Protein AF-A0A929D5T9-F1 (afdb_monomer)

Sequence (158 aa):
MPGTAKTPEDLSHEDKARLVVDMFHRIIIHYALWFAEIKHQMGMEKALEILGNASKRSYVYQMKRLSRVLEFEMKDDLPAPLLEMPAESVQELMDSVALNWLANDGIWFQAVEFTSGMNDAKRCNDSCWAHFSPFEAWSIKKFLSLPENSGLEGLKRA

Solvent-accessible surface area (backbone atoms only — not comparable to full-atom values): 8986 Å² total; per-residue (Å²): 119,71,97,79,46,90,48,80,84,63,43,52,73,66,53,46,54,53,47,53,56,50,50,52,53,51,50,52,53,52,52,52,49,53,50,51,50,39,27,71,77,61,34,61,71,55,28,52,57,50,45,60,56,49,49,58,53,49,48,52,56,51,47,59,52,47,28,67,77,69,72,49,59,72,51,96,89,36,58,36,70,69,73,70,44,55,71,70,57,48,49,52,50,51,53,51,53,53,51,49,53,55,51,48,55,52,51,55,38,48,56,36,27,77,76,65,32,64,70,51,18,50,53,53,49,56,52,49,49,70,63,42,51,63,55,51,53,52,49,50,33,59,74,69,67,56,63,89,85,46,58,71,69,40,59,76,74,103

Secondary structure (DSSP, 8-state):
--TT-SSGGGS-HHHHHHHHHHHHHHHHHHHHHHHHHHHHHH-HHHHHHHHHHHHHHHHHHHHHHHHHHTT--EETTEEHHHHHS-HHHHHHHHHHHHHHHHHHHHHHHHHHHHHH-HHHHHHHHHHHHHHHHHHHHHHHHHHTTPPTT-HHHHHHH-

Radius of gyration: 19.46 Å; Cα contacts (8 Å, |Δi|>4): 60; chains: 1; bounding box: 36×42×49 Å

Foldseek 3Di:
DPPPDPDLVSDDPVVVVVVVVVVVVVVVVVLVVVLVVCCVPPNDVVSLVVCVVCVLVVLLVVCVVCCVVVVFDADPSHTVVLVPDDPVVNVVVVVVVVVVVVVVLVVQLVVCCVVPNNVRSVVVSVVVCVNVVVSVVSVLCVVVVADPCNDPVSVVSD

Structure (mmCIF, N/CA/C/O backbone):
data_AF-A0A929D5T9-F1
#
_entry.id   AF-A0A929D5T9-F1
#
loop_
_atom_site.group_PDB
_atom_site.id
_atom_site.type_symbol
_atom_site.label_atom_id
_atom_site.label_alt_id
_atom_site.label_comp_id
_atom_site.label_asym_id
_atom_site.label_entity_id
_atom_site.label_seq_id
_atom_site.pdbx_PDB_ins_code
_atom_site.Cartn_x
_atom_site.Cartn_y
_atom_site.Cartn_z
_atom_site.occupancy
_atom_site.B_iso_or_equiv
_atom_site.auth_seq_id
_atom_site.auth_comp_id
_atom_site.auth_asym_id
_atom_site.auth_atom_id
_atom_site.pdbx_PDB_model_num
ATOM 1 N N . MET A 1 1 ? 8.952 18.145 -16.887 1.00 58.34 1 MET A N 1
ATOM 2 C CA . MET A 1 1 ? 9.514 17.410 -18.038 1.00 58.34 1 MET A CA 1
ATOM 3 C C . MET A 1 1 ? 11.010 17.688 -18.075 1.00 58.34 1 MET A C 1
ATOM 5 O O . MET A 1 1 ? 11.364 18.851 -17.898 1.00 58.34 1 MET A O 1
ATOM 9 N N . PRO A 1 2 ? 11.875 16.676 -18.248 1.00 57.84 2 PRO A N 1
ATOM 10 C CA . PRO A 1 2 ? 13.279 16.906 -18.588 1.00 57.84 2 PRO A CA 1
ATOM 11 C C . PRO A 1 2 ? 13.343 17.829 -19.814 1.00 57.84 2 PRO A C 1
ATOM 13 O O . PRO A 1 2 ? 12.515 17.709 -20.718 1.00 57.84 2 PRO A O 1
ATOM 16 N N . GLY A 1 3 ? 14.255 18.801 -19.782 1.00 61.84 3 GLY A N 1
ATOM 17 C CA . GLY A 1 3 ? 14.061 20.168 -20.297 1.00 61.84 3 GLY A CA 1
ATOM 18 C C . GLY A 1 3 ? 13.773 20.405 -21.789 1.00 61.84 3 GLY A C 1
ATOM 19 O O . GLY A 1 3 ? 13.748 21.563 -22.192 1.00 61.84 3 GLY A O 1
ATOM 20 N N . THR A 1 4 ? 13.539 19.380 -22.612 1.00 74.06 4 THR A N 1
ATOM 21 C CA . THR A 1 4 ? 13.245 19.521 -24.054 1.00 74.06 4 THR A CA 1
ATOM 22 C C . THR A 1 4 ? 12.072 18.677 -24.569 1.00 74.06 4 THR A C 1
ATOM 24 O O . THR A 1 4 ? 11.636 18.896 -25.701 1.00 74.06 4 THR A O 1
ATOM 27 N N . ALA A 1 5 ? 11.524 17.752 -23.773 1.00 79.25 5 ALA A N 1
ATOM 28 C CA . ALA A 1 5 ? 10.419 16.891 -24.199 1.00 79.25 5 ALA A CA 1
ATOM 29 C C . ALA A 1 5 ? 9.088 17.663 -24.262 1.00 79.25 5 ALA A C 1
ATOM 31 O O . ALA A 1 5 ? 8.710 18.336 -23.298 1.00 79.25 5 ALA A O 1
ATOM 32 N N . LYS A 1 6 ? 8.363 17.553 -25.384 1.00 82.69 6 LYS A N 1
ATOM 33 C CA . LYS A 1 6 ? 7.047 18.193 -25.580 1.00 82.69 6 LYS A CA 1
ATOM 34 C C . LYS A 1 6 ? 5.901 17.216 -25.336 1.00 82.69 6 LYS A C 1
ATOM 36 O O . LYS A 1 6 ? 4.818 17.630 -24.930 1.00 82.69 6 LYS A O 1
ATOM 41 N N . THR A 1 7 ? 6.159 15.932 -25.552 1.00 87.12 7 THR A N 1
ATOM 42 C CA . THR A 1 7 ? 5.229 14.818 -25.370 1.00 87.12 7 THR A CA 1
ATOM 43 C C . THR A 1 7 ? 5.906 13.675 -24.597 1.00 87.12 7 THR A C 1
ATOM 45 O O . THR A 1 7 ? 7.139 13.619 -24.551 1.00 87.12 7 THR A O 1
ATOM 48 N N . PRO A 1 8 ? 5.150 12.757 -23.961 1.00 86.44 8 PRO A N 1
ATOM 49 C CA . PRO A 1 8 ? 5.727 11.565 -23.332 1.00 86.44 8 PRO A CA 1
ATOM 50 C C . PRO A 1 8 ? 6.554 10.697 -24.295 1.00 86.44 8 PRO A C 1
ATOM 52 O O . PRO A 1 8 ? 7.487 10.013 -23.875 1.00 86.44 8 PRO A O 1
ATOM 55 N N . GLU A 1 9 ? 6.244 10.730 -25.589 1.00 90.06 9 GLU A N 1
ATOM 56 C CA . GLU A 1 9 ? 6.965 10.008 -26.635 1.00 90.06 9 GLU A CA 1
ATOM 57 C C . GLU A 1 9 ? 8.392 10.540 -26.827 1.00 90.06 9 GLU A C 1
ATOM 59 O O . GLU A 1 9 ? 9.296 9.742 -27.095 1.00 90.06 9 GLU A O 1
ATOM 64 N N . ASP A 1 10 ? 8.605 11.841 -26.603 1.00 92.00 10 ASP A N 1
ATOM 65 C CA . ASP A 1 10 ? 9.906 12.517 -26.722 1.00 92.00 10 ASP A CA 1
ATOM 66 C C . ASP A 1 10 ? 10.856 12.211 -25.553 1.00 92.00 10 ASP A C 1
ATOM 68 O O . ASP A 1 10 ? 12.031 12.580 -25.587 1.00 92.00 10 ASP A O 1
ATOM 72 N N . LEU A 1 11 ? 10.358 11.572 -24.490 1.00 93.44 11 LEU A N 1
ATOM 73 C CA . LEU A 1 11 ? 11.162 11.239 -23.321 1.00 93.44 11 LEU A CA 1
ATOM 74 C C . LEU A 1 11 ? 12.250 10.214 -23.667 1.00 93.44 11 LEU A C 1
ATOM 76 O O . LEU A 1 11 ? 12.031 9.269 -24.440 1.00 93.44 11 LEU A O 1
ATOM 80 N N . SER A 1 12 ? 13.410 10.370 -23.024 1.00 94.06 12 SER A N 1
ATOM 81 C CA . SER A 1 12 ? 14.465 9.359 -23.051 1.00 94.06 12 SER A CA 1
ATOM 82 C C . SER A 1 12 ? 13.949 8.026 -22.492 1.00 94.06 12 SER A C 1
ATOM 84 O O . SER A 1 12 ? 12.935 7.972 -21.791 1.00 94.06 12 SER A O 1
ATOM 86 N N . HIS A 1 13 ? 14.641 6.925 -22.789 1.00 94.19 13 HIS A N 1
ATOM 87 C CA . HIS A 1 13 ? 14.274 5.620 -22.235 1.00 94.19 13 HIS A CA 1
ATOM 88 C C . HIS A 1 13 ? 14.252 5.639 -20.695 1.00 94.19 13 HIS A C 1
ATOM 90 O O . HIS A 1 13 ? 13.310 5.139 -20.083 1.00 94.19 13 HIS A O 1
ATOM 96 N N . GLU A 1 14 ? 15.247 6.281 -20.079 1.00 94.75 14 GLU A N 1
ATOM 97 C CA . GLU A 1 14 ? 15.330 6.425 -18.626 1.00 94.75 14 GLU A CA 1
ATOM 98 C C . GLU A 1 14 ? 14.162 7.250 -18.070 1.00 94.75 14 GLU A C 1
ATOM 100 O O . GLU A 1 14 ? 13.523 6.845 -17.100 1.00 94.75 14 GLU A O 1
ATOM 105 N N . ASP A 1 15 ? 13.822 8.370 -18.710 1.00 94.69 15 ASP A N 1
ATOM 106 C CA . ASP A 1 15 ? 12.711 9.214 -18.268 1.00 94.69 15 ASP A CA 1
ATOM 107 C C . ASP A 1 15 ? 11.358 8.515 -18.412 1.00 94.69 15 ASP A C 1
ATOM 109 O O . ASP A 1 15 ? 10.484 8.686 -17.563 1.00 94.69 15 ASP A O 1
ATOM 113 N N . LYS A 1 16 ? 11.183 7.685 -19.448 1.00 94.94 16 LYS A N 1
ATOM 114 C CA . LYS A 1 16 ? 9.995 6.831 -19.591 1.00 94.94 16 LYS A CA 1
ATOM 115 C C . LYS A 1 16 ? 9.900 5.834 -18.440 1.00 94.94 16 LYS A C 1
ATOM 117 O O . LYS A 1 16 ? 8.834 5.711 -17.843 1.00 94.94 16 LYS A O 1
ATOM 122 N N . ALA A 1 17 ? 11.000 5.170 -18.083 1.00 95.38 17 ALA A N 1
ATOM 123 C CA . ALA A 1 17 ? 11.028 4.244 -16.950 1.00 95.38 17 ALA A CA 1
ATOM 124 C C . ALA A 1 17 ? 10.724 4.956 -15.617 1.00 95.38 17 ALA A C 1
ATOM 126 O O . ALA A 1 17 ? 9.899 4.482 -14.834 1.00 95.38 17 ALA A O 1
ATOM 127 N N . ARG A 1 18 ? 11.310 6.139 -15.387 1.00 94.88 18 ARG A N 1
ATOM 128 C CA . ARG A 1 18 ? 11.014 6.981 -14.214 1.00 94.88 18 ARG A CA 1
ATOM 129 C C . ARG A 1 18 ? 9.544 7.390 -14.164 1.00 94.88 18 ARG A C 1
ATOM 131 O O . ARG A 1 18 ? 8.929 7.325 -13.101 1.00 94.88 18 ARG A O 1
ATOM 138 N N . LEU A 1 19 ? 8.970 7.767 -15.306 1.00 95.56 19 LEU A N 1
ATOM 139 C CA . LEU A 1 19 ? 7.561 8.136 -15.404 1.00 95.56 19 LEU A CA 1
ATOM 140 C C . LEU A 1 19 ? 6.634 6.956 -15.081 1.00 95.56 19 LEU A C 1
ATOM 142 O O . LEU A 1 19 ? 5.626 7.157 -14.412 1.00 95.56 19 LEU A O 1
ATOM 146 N N . VAL A 1 20 ? 6.973 5.729 -15.488 1.00 95.88 20 VAL A N 1
ATOM 147 C CA . VAL A 1 20 ? 6.200 4.530 -15.114 1.00 95.88 20 VAL A CA 1
ATOM 148 C C . VAL A 1 20 ? 6.171 4.343 -13.592 1.00 95.88 20 VAL A C 1
ATOM 150 O O . VAL A 1 20 ? 5.101 4.118 -13.027 1.00 95.88 20 VAL A O 1
ATOM 153 N N . VAL A 1 21 ? 7.312 4.489 -12.910 1.00 96.44 21 VAL A N 1
ATOM 154 C CA . VAL A 1 21 ? 7.381 4.388 -11.439 1.00 96.44 21 VAL A CA 1
ATOM 155 C C . VAL A 1 21 ? 6.562 5.493 -10.760 1.00 96.44 21 VAL A C 1
ATOM 157 O O . VAL A 1 21 ? 5.793 5.219 -9.838 1.00 96.44 21 VAL A O 1
ATOM 160 N N . ASP A 1 22 ? 6.655 6.730 -11.250 1.00 96.75 22 ASP A N 1
ATOM 161 C CA . ASP A 1 22 ? 5.831 7.849 -10.775 1.00 96.75 22 ASP A CA 1
ATOM 162 C C . ASP A 1 22 ? 4.326 7.598 -10.992 1.00 96.75 22 ASP A C 1
ATOM 164 O O . ASP A 1 22 ? 3.513 7.877 -10.110 1.00 96.75 22 ASP A O 1
ATOM 168 N N . MET A 1 23 ? 3.925 6.993 -12.113 1.00 96.81 23 MET A N 1
ATOM 169 C CA . MET A 1 23 ? 2.528 6.614 -12.345 1.00 96.81 23 MET A CA 1
ATOM 170 C C . MET A 1 23 ? 2.022 5.596 -11.314 1.00 96.81 23 MET A C 1
ATOM 172 O O . MET A 1 23 ? 0.898 5.745 -10.833 1.00 96.81 23 MET A O 1
ATOM 176 N N . PHE A 1 24 ? 2.834 4.612 -10.914 1.00 97.00 24 PHE A N 1
ATOM 177 C CA . PHE A 1 24 ? 2.472 3.697 -9.823 1.00 97.00 24 PHE A CA 1
ATOM 178 C C . PHE A 1 24 ? 2.308 4.424 -8.487 1.00 97.00 24 PHE A C 1
ATOM 180 O O . PHE A 1 24 ? 1.329 4.185 -7.780 1.00 97.00 24 PHE A O 1
ATOM 187 N N . HIS A 1 25 ? 3.202 5.361 -8.167 1.00 97.06 25 HIS A N 1
ATOM 188 C CA . HIS A 1 25 ? 3.057 6.197 -6.977 1.00 97.06 25 HIS A CA 1
ATOM 189 C C . HIS A 1 25 ? 1.733 6.982 -6.992 1.00 97.06 25 HIS A C 1
ATOM 191 O O . HIS A 1 25 ? 0.986 6.970 -6.013 1.00 97.06 25 HIS A O 1
ATOM 197 N N . ARG A 1 26 ? 1.374 7.589 -8.130 1.00 97.50 26 ARG A N 1
ATOM 198 C CA . ARG A 1 26 ? 0.092 8.299 -8.290 1.00 97.50 26 ARG A CA 1
ATOM 199 C C . ARG A 1 26 ? -1.112 7.379 -8.133 1.00 97.50 26 ARG A C 1
ATOM 201 O O . ARG A 1 26 ? -2.111 7.805 -7.560 1.00 97.50 26 ARG A O 1
ATOM 208 N N . ILE A 1 27 ? -1.027 6.133 -8.604 1.00 97.31 27 ILE A N 1
ATOM 209 C CA . ILE A 1 27 ? -2.077 5.128 -8.386 1.00 97.31 27 ILE A CA 1
ATOM 210 C C . ILE A 1 27 ? -2.252 4.868 -6.888 1.00 97.31 27 ILE A C 1
ATOM 212 O O . ILE A 1 27 ? -3.387 4.887 -6.422 1.00 97.31 27 ILE A O 1
ATOM 216 N N . ILE A 1 28 ? -1.164 4.687 -6.132 1.00 96.50 28 ILE A N 1
ATOM 217 C CA . ILE A 1 28 ? -1.213 4.449 -4.679 1.00 96.50 28 ILE A CA 1
ATOM 218 C C . ILE A 1 28 ? -1.867 5.633 -3.954 1.00 96.50 28 ILE A C 1
ATOM 220 O O . ILE A 1 28 ? -2.810 5.437 -3.186 1.00 96.50 28 ILE A O 1
ATOM 224 N N . ILE A 1 29 ? -1.427 6.863 -4.238 1.00 97.88 29 ILE A N 1
ATOM 225 C CA . ILE A 1 29 ? -1.996 8.066 -3.614 1.00 97.88 29 ILE A CA 1
ATOM 226 C C . ILE A 1 29 ? -3.472 8.231 -3.986 1.00 97.88 29 ILE A C 1
ATOM 228 O O . ILE A 1 29 ? -4.310 8.431 -3.111 1.00 97.88 29 ILE A O 1
ATOM 232 N N . HIS A 1 30 ? -3.826 8.093 -5.263 1.00 97.88 30 HIS A N 1
ATOM 233 C CA . HIS A 1 30 ? -5.212 8.211 -5.713 1.00 97.88 30 HIS A CA 1
ATOM 234 C C . HIS A 1 30 ? -6.112 7.127 -5.105 1.00 97.88 30 HIS A C 1
ATOM 236 O O . HIS A 1 30 ? -7.250 7.408 -4.735 1.00 97.88 30 HIS A O 1
ATOM 242 N N . TYR A 1 31 ? -5.600 5.904 -4.951 1.00 96.69 31 TYR A N 1
ATOM 243 C CA . TYR A 1 31 ? -6.300 4.809 -4.288 1.00 96.69 31 TYR A CA 1
ATOM 244 C C . TYR A 1 31 ? -6.589 5.135 -2.815 1.00 96.69 31 TYR A C 1
ATOM 246 O O . TYR A 1 31 ? -7.719 4.962 -2.354 1.00 96.69 31 TYR A O 1
ATOM 254 N N . ALA A 1 32 ? -5.596 5.667 -2.094 1.00 96.44 32 ALA A N 1
ATOM 255 C CA . ALA A 1 32 ? -5.763 6.115 -0.714 1.00 96.44 32 ALA A CA 1
ATOM 256 C C . ALA A 1 32 ? -6.761 7.281 -0.598 1.00 96.44 32 ALA A C 1
ATOM 258 O O . ALA A 1 32 ? -7.613 7.264 0.288 1.00 96.44 32 ALA A O 1
ATOM 259 N N . LEU A 1 33 ? -6.711 8.253 -1.518 1.00 97.94 33 LEU A N 1
ATOM 260 C CA . LEU A 1 33 ? -7.645 9.384 -1.558 1.00 97.94 33 LEU A CA 1
ATOM 261 C C . LEU A 1 33 ? -9.090 8.934 -1.805 1.00 97.94 33 LEU A C 1
ATOM 263 O O . LEU A 1 33 ? -9.987 9.390 -1.102 1.00 97.94 33 LEU A O 1
ATOM 267 N N . TRP A 1 34 ? -9.325 8.001 -2.734 1.00 98.25 34 TRP A N 1
ATOM 268 C CA . TRP A 1 34 ? -10.659 7.424 -2.945 1.00 98.25 34 TRP A CA 1
ATOM 269 C C . TRP A 1 34 ? -11.206 6.780 -1.676 1.00 98.25 34 TRP A C 1
ATOM 271 O O . TRP A 1 34 ? -12.350 7.026 -1.300 1.00 98.25 34 TRP A O 1
ATOM 281 N N . PHE A 1 35 ? -10.391 5.967 -1.003 1.00 97.62 35 PHE A N 1
ATOM 282 C CA . PHE A 1 35 ? -10.809 5.334 0.241 1.00 97.62 35 PHE A CA 1
ATOM 283 C C . PHE A 1 35 ? -11.083 6.365 1.344 1.00 97.62 35 PHE A C 1
ATOM 285 O O . PHE A 1 35 ? -12.093 6.264 2.042 1.00 97.62 35 PHE A O 1
ATOM 292 N N . ALA A 1 36 ? -10.222 7.378 1.477 1.00 97.81 36 ALA A N 1
ATOM 293 C CA . ALA A 1 36 ? -10.391 8.456 2.444 1.00 97.81 36 ALA A CA 1
ATOM 294 C C . ALA A 1 36 ? -11.693 9.238 2.211 1.00 97.81 36 ALA A C 1
ATOM 296 O O . ALA A 1 36 ? -12.420 9.489 3.172 1.00 97.81 36 ALA A O 1
ATOM 297 N N . GLU A 1 37 ? -12.017 9.552 0.956 1.00 98.31 37 GLU A N 1
ATOM 298 C CA . GLU A 1 37 ? -13.225 10.296 0.598 1.00 98.31 37 GLU A CA 1
ATOM 299 C C . GLU A 1 37 ? -14.493 9.472 0.833 1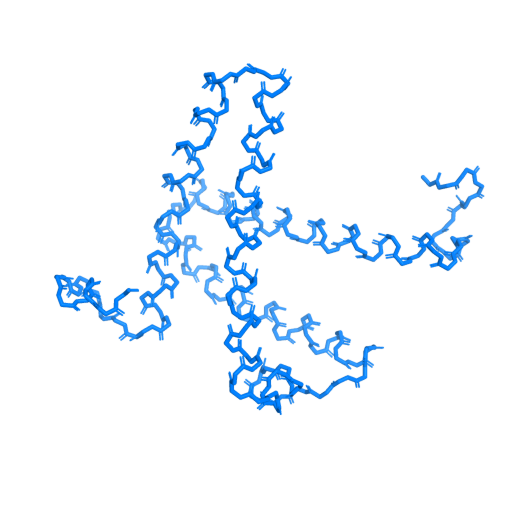.00 98.31 37 GLU A C 1
ATOM 301 O O . GLU A 1 37 ? -15.440 9.950 1.451 1.00 98.31 37 GLU A O 1
ATOM 306 N N . ILE A 1 38 ? -14.508 8.194 0.439 1.00 98.19 38 ILE A N 1
ATOM 307 C CA . ILE A 1 38 ? -15.654 7.312 0.710 1.00 98.19 38 ILE A CA 1
ATOM 308 C C . ILE A 1 38 ? -15.864 7.171 2.220 1.00 98.19 38 ILE A C 1
ATOM 310 O O . ILE A 1 38 ? -16.995 7.255 2.694 1.00 98.19 38 ILE A O 1
ATOM 314 N N . LYS A 1 39 ? -14.785 7.005 2.994 1.00 97.50 39 LYS A N 1
ATOM 315 C CA . LYS A 1 39 ? -14.861 6.962 4.459 1.00 97.50 39 LYS A CA 1
ATOM 316 C C . LYS A 1 39 ? -15.432 8.262 5.028 1.00 97.50 39 LYS A C 1
ATOM 318 O O . LYS A 1 39 ? -16.254 8.199 5.938 1.00 97.50 39 LYS A O 1
ATOM 323 N N . HIS A 1 40 ? -15.013 9.415 4.509 1.00 97.19 40 HIS A N 1
ATOM 324 C CA . HIS A 1 40 ? -15.504 10.719 4.949 1.00 97.19 40 HIS A CA 1
ATOM 325 C C . HIS A 1 40 ? -16.996 10.915 4.641 1.00 97.19 40 HIS A C 1
ATOM 327 O O . HIS A 1 40 ? -17.747 11.321 5.523 1.00 97.19 40 HIS A O 1
ATOM 333 N N . GLN A 1 41 ? -17.430 10.577 3.425 1.00 98.31 41 GLN A N 1
ATOM 334 C CA . GLN A 1 41 ? -18.793 10.827 2.944 1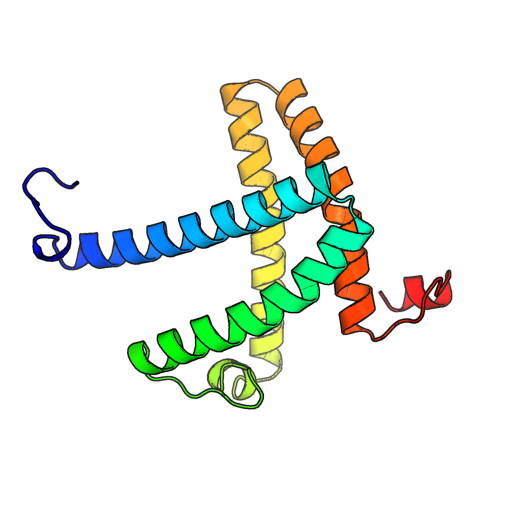.00 98.31 41 GLN A CA 1
ATOM 335 C C . GLN A 1 41 ? -19.806 9.759 3.378 1.00 98.31 41 GLN A C 1
ATOM 337 O O . GLN A 1 41 ? -20.985 10.052 3.559 1.00 98.31 41 GLN A O 1
ATOM 342 N N . MET A 1 42 ? -19.371 8.502 3.502 1.00 98.25 42 M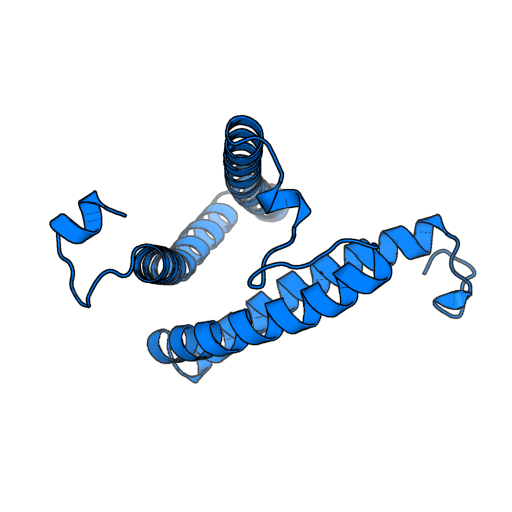ET A N 1
ATOM 343 C CA . MET A 1 42 ? -20.256 7.334 3.634 1.00 98.25 42 MET A CA 1
ATOM 344 C C . MET A 1 42 ? -19.969 6.481 4.878 1.00 98.25 42 MET A C 1
ATOM 346 O O . MET A 1 42 ? -20.674 5.503 5.122 1.00 98.25 42 MET A O 1
ATOM 350 N N . GLY A 1 43 ? -18.952 6.834 5.668 1.00 97.25 43 GLY A N 1
ATOM 351 C CA . GLY A 1 43 ? -18.552 6.097 6.864 1.00 97.25 43 GLY A CA 1
ATOM 352 C C . GLY A 1 43 ? -17.668 4.876 6.584 1.00 97.25 43 GLY A C 1
ATOM 353 O O . GLY A 1 43 ? -17.558 4.377 5.463 1.00 97.25 43 GLY A O 1
ATOM 354 N N . MET A 1 44 ? -17.010 4.386 7.640 1.00 96.31 44 MET A N 1
ATOM 355 C CA . MET A 1 44 ? -15.973 3.348 7.543 1.00 96.31 44 MET A CA 1
ATOM 356 C C . MET A 1 44 ? -16.510 1.989 7.080 1.00 96.31 44 MET A C 1
ATOM 358 O O . MET A 1 44 ? -15.897 1.350 6.231 1.00 96.31 44 MET A O 1
ATOM 362 N N . GLU A 1 45 ? -17.657 1.553 7.602 1.00 95.31 45 GLU A N 1
ATOM 363 C CA . GLU A 1 45 ? -18.247 0.256 7.248 1.00 95.31 45 GLU A CA 1
ATOM 364 C C . GLU A 1 45 ? -18.531 0.173 5.743 1.00 95.31 45 GLU A C 1
ATOM 366 O O . GLU A 1 45 ? -18.069 -0.746 5.060 1.00 95.31 45 GLU A O 1
ATOM 371 N N . LYS A 1 46 ? -19.194 1.203 5.198 1.00 97.44 46 LYS A N 1
ATOM 372 C CA . LYS A 1 46 ? -19.485 1.274 3.767 1.00 97.44 46 LYS A CA 1
ATOM 373 C C . LYS A 1 46 ? -18.216 1.419 2.929 1.00 97.44 46 LYS A C 1
ATOM 375 O O . LYS A 1 46 ? -18.121 0.819 1.858 1.00 97.44 46 LYS A O 1
ATOM 380 N N . ALA A 1 47 ? -17.226 2.167 3.420 1.00 97.94 47 ALA A N 1
ATOM 381 C CA . ALA A 1 47 ? -15.936 2.302 2.753 1.00 97.94 47 ALA A CA 1
ATOM 382 C C . ALA A 1 47 ? -15.208 0.960 2.610 1.00 97.94 47 ALA A C 1
ATOM 384 O O . ALA A 1 47 ? -14.695 0.673 1.531 1.00 97.94 47 ALA A O 1
ATOM 385 N N . LEU A 1 48 ? -15.199 0.113 3.645 1.00 96.81 48 LEU A N 1
ATOM 386 C CA . LEU A 1 48 ? -14.567 -1.212 3.602 1.00 96.81 48 LEU A CA 1
ATOM 387 C C . LEU A 1 48 ? -15.300 -2.184 2.664 1.00 96.81 48 LEU A C 1
ATOM 389 O O . LEU A 1 48 ? -14.657 -2.927 1.918 1.00 96.81 48 LEU A O 1
ATOM 393 N N . GLU A 1 49 ? -16.636 -2.150 2.635 1.00 95.94 49 GLU A N 1
ATOM 394 C CA . GLU A 1 49 ? -17.436 -2.919 1.671 1.00 95.94 49 GLU A CA 1
ATOM 395 C C . GLU A 1 49 ? -17.084 -2.531 0.223 1.00 95.94 49 GLU A C 1
ATOM 397 O O . GLU A 1 49 ? -16.777 -3.388 -0.615 1.00 95.94 49 GLU A O 1
ATOM 402 N N . ILE A 1 50 ? -17.078 -1.226 -0.072 1.00 97.56 50 ILE A N 1
ATOM 403 C CA . ILE A 1 50 ? -16.750 -0.707 -1.404 1.00 97.56 50 ILE A CA 1
ATOM 404 C C . ILE A 1 50 ? -15.294 -1.022 -1.759 1.00 97.56 50 ILE A C 1
ATOM 406 O O . ILE A 1 50 ? -15.029 -1.486 -2.872 1.00 97.56 50 ILE A O 1
ATOM 410 N N . LEU A 1 51 ? -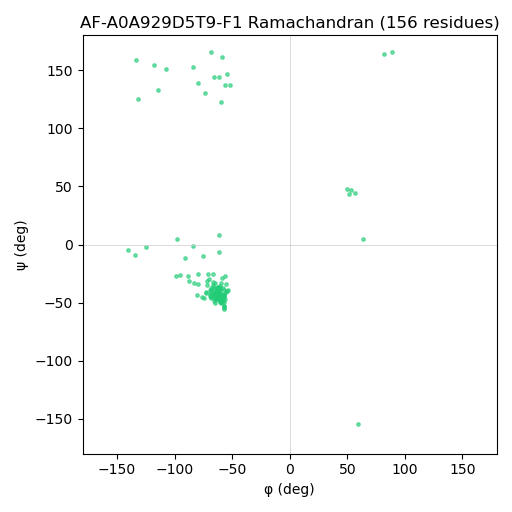14.363 -0.849 -0.816 1.00 96.81 51 LEU A N 1
ATOM 411 C CA . LEU A 1 51 ? -12.953 -1.194 -0.980 1.00 96.81 51 LEU A CA 1
ATOM 412 C C . LEU A 1 51 ? -12.792 -2.664 -1.367 1.00 96.81 51 LEU A C 1
ATOM 414 O O . LEU A 1 51 ? -12.081 -2.965 -2.322 1.00 96.81 51 LEU A O 1
ATOM 418 N N . GLY A 1 52 ? -13.477 -3.588 -0.688 1.00 95.25 52 GLY A N 1
ATOM 419 C CA . GLY A 1 52 ? -13.419 -5.018 -0.995 1.00 95.25 52 GLY A CA 1
ATOM 420 C C . GLY A 1 52 ? -13.830 -5.358 -2.429 1.00 95.25 52 GLY A C 1
ATOM 421 O O . GLY A 1 52 ? -13.203 -6.213 -3.058 1.00 95.25 52 GLY A O 1
ATOM 422 N N . ASN A 1 53 ? -14.834 -4.662 -2.962 1.00 95.25 53 ASN A N 1
ATOM 423 C CA . ASN A 1 53 ? -15.296 -4.832 -4.339 1.00 95.25 53 ASN A CA 1
ATOM 424 C C . ASN A 1 53 ? -14.357 -4.170 -5.361 1.00 95.25 53 ASN A C 1
ATOM 426 O O . ASN A 1 53 ? -14.023 -4.770 -6.388 1.00 95.25 53 ASN A O 1
ATOM 430 N N . ALA A 1 54 ? -13.929 -2.936 -5.089 1.00 96.44 54 ALA A N 1
ATOM 431 C CA . ALA A 1 54 ? -13.080 -2.154 -5.981 1.00 96.44 54 ALA A CA 1
ATOM 432 C C . ALA A 1 54 ? -11.664 -2.741 -6.086 1.00 96.44 54 ALA A C 1
ATOM 434 O O . ALA A 1 54 ? -11.161 -2.915 -7.195 1.00 96.44 54 ALA A O 1
ATOM 435 N N . SER A 1 55 ? -11.057 -3.104 -4.952 1.00 93.62 55 SER A N 1
ATOM 436 C CA . SER A 1 55 ? -9.701 -3.666 -4.849 1.00 93.62 55 SER A CA 1
ATOM 437 C C . SER A 1 55 ? -9.530 -4.933 -5.683 1.00 93.62 55 SER A C 1
ATOM 439 O O . SER A 1 55 ? -8.677 -4.970 -6.567 1.00 93.62 55 SER A O 1
ATOM 441 N N . LYS A 1 56 ? -10.398 -5.935 -5.480 1.00 90.94 56 LYS A N 1
ATOM 442 C CA . LYS A 1 56 ? -10.348 -7.216 -6.201 1.00 90.94 56 LYS A CA 1
ATOM 443 C C . LYS A 1 56 ? -10.449 -7.013 -7.711 1.00 90.94 56 LYS A C 1
ATOM 445 O O . LYS A 1 56 ? -9.641 -7.541 -8.468 1.00 90.94 56 LYS A O 1
ATOM 450 N N . ARG A 1 57 ? -11.428 -6.221 -8.161 1.00 93.75 57 ARG A N 1
ATOM 451 C CA . ARG A 1 57 ? -11.631 -5.954 -9.593 1.00 93.75 57 ARG A CA 1
ATOM 452 C C . ARG A 1 57 ? -10.456 -5.185 -10.185 1.00 93.75 57 ARG A C 1
ATOM 454 O O . ARG A 1 57 ? -9.965 -5.548 -11.249 1.00 93.75 57 ARG A O 1
ATOM 461 N N . SER A 1 58 ? -10.018 -4.129 -9.503 1.00 94.56 58 SER A N 1
ATOM 462 C CA . SER A 1 58 ? -8.925 -3.273 -9.959 1.00 94.56 58 SER A CA 1
ATOM 463 C C . SER A 1 58 ? -7.625 -4.063 -10.105 1.00 94.56 58 SER A C 1
ATOM 465 O O . SER A 1 58 ? -6.973 -3.965 -11.142 1.00 94.56 58 SER A O 1
ATOM 467 N N . TYR A 1 59 ? -7.304 -4.908 -9.123 1.00 94.75 59 TYR A N 1
ATOM 468 C CA . TYR A 1 59 ? -6.128 -5.771 -9.143 1.00 94.75 59 TYR A CA 1
ATOM 469 C C . TYR A 1 59 ? -6.107 -6.694 -10.365 1.00 94.75 59 TYR A C 1
ATOM 471 O O . TYR A 1 59 ? -5.161 -6.638 -11.147 1.00 94.75 59 TYR A O 1
ATOM 479 N N . VAL A 1 60 ? -7.180 -7.457 -10.604 1.00 92.75 60 VAL A N 1
ATOM 480 C CA . VAL A 1 60 ? -7.257 -8.390 -11.745 1.00 92.75 60 VAL A CA 1
ATOM 481 C C . VAL A 1 60 ? -7.044 -7.666 -13.079 1.00 92.75 60 VAL A C 1
ATOM 483 O O . VAL A 1 60 ? -6.286 -8.130 -13.932 1.00 92.75 60 VAL A O 1
ATOM 486 N N . TYR A 1 61 ? -7.666 -6.497 -13.273 1.00 94.25 61 TYR A N 1
ATOM 487 C CA . TYR A 1 61 ? -7.500 -5.737 -14.515 1.00 94.25 61 TYR A CA 1
ATOM 488 C C . TYR A 1 61 ? -6.098 -5.149 -14.679 1.00 94.25 61 TYR A C 1
ATOM 490 O O . TYR A 1 61 ? -5.558 -5.186 -15.787 1.00 94.25 61 TYR A O 1
ATOM 498 N N . GLN A 1 62 ? -5.523 -4.590 -13.613 1.00 95.75 62 GLN A N 1
ATOM 499 C CA . GLN A 1 62 ? -4.178 -4.019 -13.657 1.00 95.75 62 GLN A CA 1
ATOM 500 C C . GLN A 1 62 ? -3.139 -5.110 -13.912 1.00 95.75 62 GLN A C 1
ATOM 502 O O . GLN A 1 62 ? -2.350 -4.993 -14.850 1.00 95.75 62 GLN A O 1
ATOM 507 N N . MET A 1 63 ? -3.208 -6.212 -13.166 1.00 96.25 63 MET A N 1
ATOM 508 C CA . MET A 1 63 ? -2.278 -7.326 -13.305 1.00 96.25 63 MET A CA 1
ATOM 509 C C . MET A 1 63 ? -2.366 -7.988 -14.670 1.00 96.25 63 MET A C 1
ATOM 511 O O . MET A 1 63 ? -1.332 -8.213 -15.277 1.00 96.25 63 MET A O 1
ATOM 515 N N . LYS A 1 64 ? -3.565 -8.185 -15.231 1.00 94.62 64 LYS A N 1
ATOM 516 C CA . LYS A 1 64 ? -3.716 -8.712 -16.599 1.00 94.62 64 LYS A CA 1
ATOM 517 C C . LYS A 1 64 ? -3.060 -7.828 -17.668 1.00 94.62 64 LYS A C 1
ATOM 519 O O . LYS A 1 64 ? -2.625 -8.325 -18.706 1.00 94.62 64 LYS A O 1
ATOM 524 N N . ARG A 1 65 ? -3.041 -6.504 -17.472 1.00 95.88 65 ARG A N 1
ATOM 525 C CA . ARG A 1 65 ? -2.362 -5.577 -18.395 1.00 95.88 65 ARG A CA 1
ATOM 526 C C . ARG A 1 65 ? -0.850 -5.650 -18.219 1.00 95.88 65 ARG A C 1
ATOM 528 O O . ARG A 1 65 ? -0.145 -5.751 -19.217 1.00 95.88 65 ARG A O 1
ATOM 535 N N . LEU A 1 66 ? -0.378 -5.628 -16.974 1.00 97.00 66 LEU A N 1
ATOM 536 C CA . LEU A 1 66 ? 1.047 -5.702 -16.659 1.00 97.00 66 LEU A CA 1
ATOM 537 C C . LEU A 1 66 ? 1.651 -7.042 -17.070 1.00 97.00 66 LEU A C 1
ATOM 539 O O . LEU A 1 66 ? 2.711 -7.046 -17.676 1.00 97.00 66 LEU A O 1
ATOM 543 N N . SER A 1 67 ? 0.948 -8.149 -16.842 1.00 97.25 67 SER A N 1
ATOM 544 C CA . SER A 1 67 ? 1.403 -9.497 -17.188 1.00 97.25 67 SER A CA 1
ATOM 545 C C . SER A 1 67 ? 1.649 -9.656 -18.686 1.00 97.25 67 SER A C 1
ATOM 547 O O . SER A 1 67 ? 2.614 -10.286 -19.095 1.00 97.25 67 SER A O 1
ATOM 549 N N . ARG A 1 68 ? 0.827 -9.008 -19.523 1.00 96.88 68 ARG A N 1
ATOM 550 C CA . ARG A 1 68 ? 1.032 -8.977 -20.976 1.00 96.88 68 ARG A CA 1
ATOM 551 C C . ARG A 1 68 ? 2.266 -8.172 -21.379 1.00 96.88 68 ARG A C 1
ATOM 553 O O . ARG A 1 68 ? 2.946 -8.562 -22.315 1.00 96.88 68 ARG A O 1
ATOM 560 N N . VAL A 1 69 ? 2.497 -7.025 -20.741 1.00 97.25 69 VAL A N 1
ATOM 561 C CA . VAL A 1 69 ? 3.590 -6.106 -21.110 1.00 97.25 69 VAL A CA 1
ATOM 562 C C . VAL A 1 69 ? 4.936 -6.575 -20.555 1.00 97.25 69 VAL A C 1
ATOM 564 O O . VAL A 1 69 ? 5.956 -6.373 -21.198 1.00 97.25 69 VAL A O 1
ATOM 567 N N . LEU A 1 70 ? 4.933 -7.188 -19.371 1.00 96.69 70 LEU A N 1
ATOM 568 C CA . LEU A 1 70 ? 6.113 -7.707 -18.674 1.00 96.69 70 LEU A CA 1
ATOM 569 C C . LEU A 1 70 ? 6.311 -9.217 -18.878 1.00 96.69 70 LEU A C 1
ATOM 571 O O . LEU A 1 70 ? 7.198 -9.796 -18.263 1.00 96.69 70 LEU A O 1
ATOM 575 N N . GLU A 1 71 ? 5.476 -9.835 -19.715 1.00 97.56 71 GLU A N 1
ATOM 576 C CA . GLU A 1 71 ? 5.610 -11.218 -20.189 1.00 97.56 71 GLU A CA 1
ATOM 577 C C . GLU A 1 71 ? 5.668 -12.278 -19.074 1.00 97.56 71 GLU A C 1
ATOM 579 O O . GLU A 1 71 ? 6.457 -13.216 -19.126 1.00 97.56 71 GLU A O 1
ATOM 584 N N . PHE A 1 72 ? 4.786 -12.161 -18.075 1.00 96.88 72 PHE A N 1
ATOM 585 C CA . PHE A 1 72 ? 4.590 -13.201 -17.057 1.00 96.88 72 PHE A CA 1
ATOM 586 C C . PHE A 1 72 ? 3.173 -13.778 -17.079 1.00 96.88 72 PHE A C 1
ATOM 588 O O . PHE A 1 72 ? 2.208 -13.123 -17.486 1.00 96.88 72 PHE A O 1
ATOM 595 N N . GLU A 1 73 ? 3.034 -15.018 -16.617 1.00 96.81 73 GLU A N 1
ATOM 596 C CA . GLU A 1 73 ? 1.743 -15.698 -16.535 1.00 96.81 73 GLU A CA 1
ATOM 597 C C . GLU A 1 73 ? 0.978 -15.344 -15.253 1.00 96.81 73 GLU A C 1
ATOM 599 O O . GLU A 1 73 ? 1.554 -15.013 -14.217 1.00 96.81 73 GLU A O 1
ATOM 604 N N . MET A 1 74 ? -0.351 -15.433 -15.326 1.00 96.44 74 MET A N 1
ATOM 605 C CA . MET A 1 74 ? -1.251 -15.315 -14.178 1.00 96.44 74 MET A CA 1
ATOM 606 C C . MET A 1 74 ? -1.953 -16.656 -13.963 1.00 96.44 74 MET A C 1
ATOM 608 O O . MET A 1 74 ? -2.501 -17.213 -14.915 1.00 96.44 74 MET A O 1
ATOM 612 N N . LYS A 1 75 ? -2.005 -17.138 -12.722 1.00 95.44 75 LYS A N 1
ATOM 613 C CA . LYS A 1 75 ? -2.693 -18.366 -12.315 1.00 95.44 75 LYS A CA 1
ATOM 614 C C . LYS A 1 75 ? -3.550 -18.085 -11.084 1.00 95.44 75 LYS A C 1
ATOM 616 O O . LYS A 1 75 ? -3.044 -17.571 -10.095 1.00 95.44 75 LYS A O 1
ATOM 621 N N . ASP A 1 76 ? -4.844 -18.394 -11.166 1.00 91.94 76 ASP A N 1
ATOM 622 C CA . ASP A 1 76 ? -5.821 -18.159 -10.088 1.00 91.94 76 ASP A CA 1
ATOM 623 C C . ASP A 1 76 ? -5.769 -16.723 -9.525 1.00 91.94 76 ASP A C 1
ATOM 625 O O . ASP A 1 76 ? -5.716 -16.498 -8.320 1.00 91.94 76 ASP A O 1
ATOM 629 N N . ASP A 1 77 ? -5.752 -15.740 -10.433 1.00 91.88 77 ASP A N 1
ATOM 630 C CA . ASP A 1 77 ? -5.583 -14.305 -10.161 1.00 91.88 77 ASP A CA 1
ATOM 631 C C . ASP A 1 77 ? -4.226 -13.894 -9.547 1.00 91.88 77 ASP A C 1
ATOM 633 O O . ASP A 1 77 ? -4.024 -12.709 -9.313 1.00 91.88 77 ASP A O 1
ATOM 637 N N . LEU A 1 78 ? -3.252 -14.792 -9.370 1.00 94.38 78 LEU A N 1
ATOM 638 C CA . LEU A 1 78 ? -1.913 -14.478 -8.850 1.00 94.38 78 LEU A CA 1
ATOM 639 C C . LEU A 1 78 ? -0.831 -14.529 -9.947 1.00 94.38 78 LEU A C 1
ATOM 641 O O . LEU A 1 78 ? -0.968 -15.297 -10.898 1.00 94.38 78 LEU A O 1
ATOM 645 N N . PRO A 1 79 ? 0.265 -13.753 -9.843 1.00 96.12 79 PRO A N 1
ATOM 646 C CA . PRO A 1 79 ? 1.432 -13.921 -10.708 1.00 96.12 79 PRO A CA 1
ATOM 647 C C . PRO A 1 79 ? 2.021 -15.322 -10.546 1.00 96.12 79 PRO A C 1
ATOM 649 O O . PRO A 1 79 ? 2.429 -15.690 -9.445 1.00 96.12 79 PRO A O 1
ATOM 652 N N . ALA A 1 80 ? 2.114 -16.081 -11.639 1.00 96.62 80 ALA A N 1
ATOM 653 C CA . ALA A 1 80 ? 2.723 -17.409 -11.638 1.00 96.62 80 ALA A CA 1
ATOM 654 C C . ALA A 1 80 ? 4.149 -17.414 -11.055 1.00 96.62 80 ALA A C 1
ATOM 656 O O . ALA A 1 80 ? 4.416 -18.286 -10.229 1.00 96.62 80 ALA A O 1
ATOM 657 N N . PRO A 1 81 ? 5.012 -16.402 -11.314 1.00 96.31 81 PRO A N 1
ATOM 658 C CA . PRO A 1 81 ? 6.331 -16.353 -10.688 1.00 96.31 81 PRO A CA 1
ATOM 659 C C . PRO A 1 81 ? 6.301 -16.402 -9.155 1.00 96.31 81 PRO A C 1
ATOM 661 O O . PRO A 1 81 ? 7.176 -17.016 -8.566 1.00 96.31 81 PRO A O 1
ATOM 664 N N . LEU A 1 82 ? 5.290 -15.820 -8.492 1.00 95.94 82 LEU A N 1
ATOM 665 C CA . LEU A 1 82 ? 5.172 -15.893 -7.027 1.00 95.94 82 LEU A CA 1
ATOM 666 C C . LEU A 1 82 ? 4.762 -17.288 -6.537 1.00 95.94 82 LEU A C 1
ATOM 668 O O . LEU A 1 82 ? 5.138 -17.683 -5.439 1.00 95.94 82 LEU A O 1
ATOM 672 N N . LEU A 1 83 ? 3.984 -18.025 -7.333 1.00 95.50 83 LEU A N 1
ATOM 673 C CA . LEU A 1 83 ? 3.541 -19.384 -7.007 1.00 95.50 83 LEU A CA 1
ATOM 674 C C . LEU A 1 83 ? 4.619 -20.438 -7.275 1.00 95.50 83 LEU A C 1
ATOM 676 O O . LEU A 1 83 ? 4.584 -21.515 -6.686 1.00 95.50 83 LEU A O 1
ATOM 680 N N . GLU A 1 84 ? 5.532 -20.145 -8.195 1.00 95.81 84 GLU A N 1
ATOM 681 C CA . GLU A 1 84 ? 6.609 -21.041 -8.622 1.00 95.81 84 GLU A CA 1
ATOM 682 C C . GLU A 1 84 ? 7.894 -20.855 -7.806 1.00 95.81 84 GLU A C 1
ATOM 684 O O . GLU A 1 84 ? 8.800 -21.687 -7.879 1.00 95.81 84 GLU A O 1
ATOM 689 N N . MET A 1 85 ? 7.977 -19.785 -7.012 1.00 96.19 85 MET A N 1
ATOM 690 C CA . MET A 1 85 ? 9.074 -19.569 -6.075 1.00 96.19 85 MET A CA 1
ATOM 691 C C . MET A 1 85 ? 9.145 -20.692 -5.023 1.00 96.19 85 MET A C 1
ATOM 693 O O . MET A 1 85 ? 8.106 -21.163 -4.548 1.00 96.19 85 MET A O 1
ATOM 697 N N . PRO A 1 86 ? 10.359 -21.089 -4.590 1.00 97.75 86 PRO A N 1
ATOM 698 C CA . PRO A 1 86 ? 10.527 -21.939 -3.417 1.00 97.75 86 PRO A CA 1
ATOM 699 C C . PRO A 1 86 ? 9.843 -21.328 -2.193 1.00 97.75 86 PRO A C 1
ATOM 701 O O . PRO A 1 86 ? 9.825 -20.105 -2.026 1.00 97.75 86 PRO A O 1
ATOM 704 N N . ALA A 1 87 ? 9.311 -22.176 -1.313 1.00 96.75 87 ALA A N 1
ATOM 705 C CA . ALA A 1 87 ? 8.581 -21.720 -0.133 1.00 96.75 87 ALA A CA 1
ATOM 706 C C . ALA A 1 87 ? 9.435 -20.797 0.754 1.00 96.75 87 ALA A C 1
ATOM 708 O O . ALA A 1 87 ? 8.931 -19.777 1.224 1.00 96.75 87 ALA A O 1
ATOM 709 N N . GLU A 1 88 ? 10.730 -21.094 0.926 1.00 97.50 88 GLU A N 1
ATOM 710 C CA . GLU A 1 88 ? 11.642 -20.213 1.663 1.00 97.50 88 GLU A CA 1
ATOM 711 C C . GLU A 1 88 ? 11.805 -18.833 1.010 1.00 97.50 88 GLU A C 1
ATOM 713 O O . GLU A 1 88 ? 11.850 -17.827 1.714 1.00 97.50 88 GLU A O 1
ATOM 718 N N . SER A 1 89 ? 11.821 -18.754 -0.323 1.00 97.75 89 SER A N 1
ATOM 719 C CA . SER A 1 89 ? 11.953 -17.484 -1.043 1.00 97.75 89 SER A CA 1
ATOM 720 C C . SER A 1 89 ? 10.681 -16.645 -0.955 1.00 97.75 89 SER A C 1
ATOM 722 O O . SER A 1 89 ? 10.754 -15.420 -0.880 1.00 97.75 89 SER A O 1
ATOM 724 N N . VAL A 1 90 ? 9.505 -17.282 -0.950 1.00 97.19 90 VAL A N 1
ATOM 725 C CA . VAL A 1 90 ? 8.236 -16.577 -0.706 1.00 97.19 90 VAL A CA 1
ATOM 726 C C . VAL A 1 90 ? 8.204 -16.029 0.720 1.00 97.19 90 VAL A C 1
ATOM 728 O O . VAL A 1 90 ? 7.787 -14.889 0.915 1.00 97.19 90 VAL A O 1
ATOM 731 N N . GLN A 1 91 ? 8.690 -16.794 1.702 1.00 97.38 91 GLN A N 1
ATOM 732 C CA . GLN A 1 91 ? 8.793 -16.326 3.084 1.00 97.38 91 GLN A CA 1
ATOM 733 C C . GLN A 1 91 ? 9.743 -15.126 3.209 1.00 97.38 91 GLN A C 1
ATOM 735 O O . GLN A 1 91 ? 9.373 -14.114 3.796 1.00 97.38 91 GLN A O 1
ATOM 740 N N . GLU A 1 92 ? 10.929 -15.190 2.603 1.00 98.00 92 GLU A N 1
ATOM 741 C CA . GLU A 1 92 ? 11.882 -14.073 2.601 1.00 98.00 92 GLU A CA 1
ATOM 742 C C . GLU A 1 92 ? 11.302 -12.818 1.926 1.00 98.00 92 GLU A C 1
ATOM 744 O O . GLU A 1 92 ? 11.491 -11.691 2.399 1.00 98.00 92 GLU A O 1
ATOM 749 N N . LEU A 1 93 ? 10.544 -13.002 0.841 1.00 97.88 93 LEU A N 1
ATOM 750 C CA . LEU A 1 93 ? 9.831 -11.910 0.189 1.00 97.88 93 LEU A CA 1
ATOM 751 C C . LEU A 1 93 ? 8.765 -11.307 1.114 1.00 97.88 93 LEU A C 1
ATOM 753 O O . LEU A 1 93 ? 8.654 -10.083 1.186 1.00 97.88 93 LEU A O 1
ATOM 757 N N . MET A 1 94 ? 8.001 -12.134 1.833 1.00 97.31 94 MET A N 1
ATOM 758 C CA . MET A 1 94 ? 7.017 -11.662 2.811 1.00 97.31 94 MET A CA 1
ATOM 759 C C . MET A 1 94 ? 7.675 -10.835 3.919 1.00 97.31 94 MET A C 1
ATOM 761 O O . MET A 1 94 ? 7.215 -9.726 4.198 1.00 97.31 94 MET A O 1
ATOM 765 N N . ASP A 1 95 ? 8.772 -11.329 4.495 1.00 98.06 95 ASP A N 1
ATOM 766 C CA . ASP A 1 95 ? 9.521 -10.633 5.545 1.00 98.06 95 ASP A CA 1
ATOM 767 C C . ASP A 1 95 ? 10.055 -9.286 5.032 1.00 98.06 95 ASP A C 1
ATOM 769 O O . ASP A 1 95 ? 9.910 -8.250 5.685 1.00 98.06 95 ASP A O 1
ATOM 773 N N . SER A 1 96 ? 10.596 -9.268 3.812 1.00 98.19 96 SER A N 1
ATOM 774 C CA . SER A 1 96 ? 11.095 -8.046 3.171 1.00 98.19 96 SER A CA 1
ATOM 775 C C . SER A 1 96 ? 9.983 -7.022 2.918 1.00 98.19 96 SER A C 1
ATOM 777 O O . SER A 1 96 ? 10.169 -5.825 3.145 1.00 98.19 96 SER A O 1
ATOM 779 N N . VAL A 1 97 ? 8.804 -7.466 2.469 1.00 97.56 97 VAL A N 1
ATOM 780 C CA . VAL A 1 97 ? 7.639 -6.589 2.264 1.00 97.56 97 VAL A CA 1
ATOM 781 C C . VAL A 1 97 ? 7.139 -6.020 3.596 1.00 97.56 97 VAL A C 1
ATOM 783 O O . VAL A 1 97 ? 6.813 -4.833 3.658 1.00 97.56 97 VAL A O 1
ATOM 786 N N . ALA A 1 98 ? 7.136 -6.817 4.667 1.00 96.81 98 ALA A N 1
ATOM 787 C CA 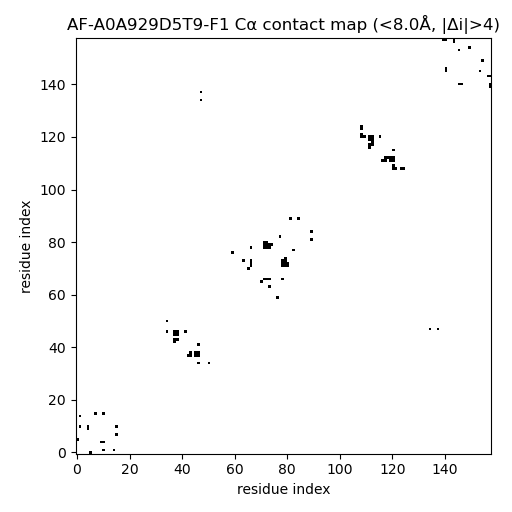. ALA A 1 98 ? 6.775 -6.351 6.004 1.00 96.81 98 ALA A CA 1
ATOM 788 C C . ALA A 1 98 ? 7.759 -5.289 6.527 1.00 96.81 98 ALA A C 1
ATOM 790 O O . ALA A 1 98 ? 7.340 -4.241 7.026 1.00 96.81 98 ALA A O 1
ATOM 791 N N . LEU A 1 99 ? 9.066 -5.507 6.344 1.00 98.00 99 LEU A N 1
ATOM 792 C CA . LEU A 1 99 ? 10.099 -4.527 6.692 1.00 98.00 99 LEU A CA 1
ATOM 793 C C . LEU A 1 99 ? 9.963 -3.232 5.884 1.00 98.00 99 LEU A C 1
ATOM 795 O O . LEU A 1 99 ? 10.109 -2.147 6.446 1.00 98.00 99 LEU A O 1
ATOM 799 N N . ASN A 1 100 ? 9.633 -3.322 4.592 1.00 97.56 100 ASN A N 1
ATOM 800 C CA . ASN A 1 100 ? 9.384 -2.146 3.757 1.00 97.56 100 ASN A CA 1
ATOM 801 C C . ASN A 1 100 ? 8.201 -1.317 4.263 1.00 97.56 100 ASN A C 1
ATOM 803 O O . ASN A 1 100 ? 8.278 -0.089 4.263 1.00 97.56 100 ASN A O 1
ATOM 807 N N . TRP A 1 101 ? 7.119 -1.963 4.703 1.00 95.69 101 TRP A N 1
ATOM 808 C CA . TRP A 1 101 ? 5.978 -1.256 5.283 1.00 95.69 101 TRP A CA 1
ATOM 809 C C . TRP A 1 101 ? 6.380 -0.496 6.557 1.00 95.69 101 TRP A C 1
ATOM 811 O O . TRP A 1 101 ? 6.097 0.699 6.660 1.00 95.69 101 TRP A O 1
ATOM 821 N N . LEU A 1 102 ? 7.129 -1.139 7.462 1.00 95.75 102 LEU A N 1
ATOM 822 C CA . LEU A 1 102 ? 7.619 -0.506 8.691 1.00 95.75 102 LEU A CA 1
ATOM 823 C C . LEU A 1 102 ? 8.563 0.669 8.393 1.00 95.75 102 LEU A C 1
ATOM 825 O O . LEU A 1 102 ? 8.430 1.749 8.967 1.00 95.75 102 LEU A O 1
ATOM 829 N N . ALA A 1 103 ? 9.510 0.472 7.475 1.00 97.88 103 ALA A N 1
ATOM 830 C CA . ALA A 1 103 ? 10.441 1.517 7.068 1.00 97.88 103 ALA A CA 1
ATOM 831 C C . ALA A 1 103 ? 9.707 2.708 6.435 1.00 97.88 103 ALA A C 1
ATOM 833 O O . ALA A 1 103 ? 10.033 3.858 6.724 1.00 97.88 103 ALA A O 1
ATOM 834 N N . ASN A 1 104 ? 8.692 2.447 5.606 1.00 96.50 104 ASN A N 1
ATOM 835 C CA . ASN A 1 104 ? 7.892 3.491 4.979 1.00 96.50 104 ASN A CA 1
ATOM 836 C C . ASN A 1 104 ? 7.139 4.344 6.015 1.00 96.50 104 ASN A C 1
ATOM 838 O O . ASN A 1 104 ? 7.135 5.564 5.875 1.00 96.50 104 ASN A O 1
ATOM 842 N N . ASP A 1 105 ? 6.554 3.742 7.056 1.00 97.00 105 ASP A N 1
ATOM 843 C CA . ASP A 1 105 ? 5.908 4.492 8.149 1.00 97.00 105 ASP A CA 1
ATOM 844 C C . ASP A 1 105 ? 6.899 5.461 8.824 1.00 97.00 105 ASP A C 1
ATOM 846 O O . ASP A 1 105 ? 6.635 6.659 8.956 1.00 97.00 105 ASP A O 1
ATOM 850 N N . GLY A 1 106 ? 8.112 4.980 9.120 1.00 97.62 106 GLY A N 1
ATOM 851 C CA . GLY A 1 106 ? 9.195 5.807 9.659 1.00 97.62 106 GLY A CA 1
ATOM 852 C C . GLY A 1 106 ? 9.652 6.928 8.716 1.00 97.62 106 GLY A C 1
ATOM 853 O O . GLY A 1 106 ? 9.901 8.044 9.170 1.00 97.62 106 GLY A O 1
ATOM 854 N N . ILE A 1 107 ? 9.722 6.674 7.405 1.00 98.31 107 ILE A N 1
ATOM 855 C CA . ILE A 1 107 ? 10.078 7.692 6.402 1.00 98.31 107 ILE A CA 1
ATOM 856 C C . ILE A 1 107 ? 9.026 8.810 6.366 1.00 98.31 107 ILE A C 1
ATOM 858 O O . ILE A 1 107 ? 9.391 9.986 6.322 1.00 98.31 107 ILE A O 1
ATOM 862 N N . TRP A 1 108 ? 7.732 8.477 6.425 1.00 97.94 108 TRP A N 1
ATOM 863 C CA . TRP A 1 108 ? 6.661 9.478 6.509 1.00 97.94 108 TRP A CA 1
ATOM 864 C C . TRP A 1 108 ? 6.728 10.280 7.806 1.00 97.94 108 TRP A C 1
ATOM 866 O O . TRP A 1 108 ? 6.600 11.506 7.771 1.00 97.94 108 TRP A O 1
ATOM 876 N N . PHE A 1 109 ? 6.973 9.610 8.933 1.00 98.50 109 PHE A N 1
ATOM 877 C CA . PHE A 1 109 ? 7.157 10.272 10.221 1.00 98.50 109 PHE A CA 1
ATOM 878 C C . PHE A 1 109 ? 8.294 11.295 10.156 1.00 98.50 109 PHE A C 1
ATOM 880 O O . PHE A 1 109 ? 8.094 12.469 10.469 1.00 98.50 109 PHE A O 1
ATOM 887 N N . GLN A 1 110 ? 9.466 10.863 9.689 1.00 98.50 110 GLN A N 1
ATOM 888 C CA . GLN A 1 110 ? 10.655 11.702 9.567 1.00 98.50 110 GLN A CA 1
ATOM 889 C C . GLN A 1 110 ? 10.445 12.867 8.603 1.00 98.50 110 GLN A C 1
ATOM 891 O O . GLN A 1 110 ? 10.880 13.980 8.887 1.00 98.50 110 GLN A O 1
ATOM 896 N N . ALA A 1 111 ? 9.745 12.646 7.487 1.00 98.50 111 ALA A N 1
ATOM 897 C CA . ALA A 1 111 ? 9.429 13.715 6.550 1.00 98.50 111 ALA A CA 1
ATOM 898 C C . ALA A 1 111 ? 8.653 14.852 7.235 1.00 98.50 111 ALA A C 1
ATOM 900 O O . ALA A 1 111 ? 9.013 16.012 7.059 1.00 98.50 111 ALA A O 1
ATOM 901 N N . VAL A 1 112 ? 7.649 14.532 8.061 1.00 98.62 112 VAL A N 1
ATOM 902 C CA . VAL A 1 112 ? 6.891 15.541 8.822 1.00 98.62 112 VAL A CA 1
ATOM 903 C C . VAL A 1 112 ? 7.724 16.121 9.964 1.00 98.62 112 VAL A C 1
ATOM 905 O O . VAL A 1 112 ? 7.698 17.329 10.191 1.00 98.62 112 VAL A O 1
ATOM 908 N N . GLU A 1 113 ? 8.484 15.292 10.680 1.00 98.69 113 GLU A N 1
ATOM 909 C CA . GLU A 1 113 ? 9.324 15.736 11.794 1.00 98.69 113 GLU A CA 1
ATOM 910 C C . GLU A 1 113 ? 10.349 16.773 11.332 1.00 98.69 113 GLU A C 1
ATOM 912 O O . GLU A 1 113 ? 10.476 17.836 11.941 1.00 98.69 113 GLU A O 1
ATOM 917 N N . PHE A 1 114 ? 11.044 16.506 10.227 1.00 98.50 114 PHE A N 1
ATOM 918 C CA . PHE A 1 114 ? 12.080 17.395 9.716 1.00 98.50 114 PHE A CA 1
ATOM 919 C C . PHE A 1 114 ? 11.521 18.693 9.127 1.00 98.50 114 PHE A C 1
ATOM 921 O O . PHE A 1 114 ? 12.229 19.700 9.125 1.00 98.50 114 PHE A O 1
ATOM 928 N N . THR A 1 115 ? 10.269 18.713 8.659 1.00 98.31 115 THR A N 1
ATOM 929 C CA . THR A 1 115 ? 9.650 19.930 8.103 1.00 98.31 115 THR A CA 1
ATOM 930 C C . THR A 1 115 ? 8.815 20.719 9.108 1.00 98.31 115 THR A C 1
ATOM 932 O O . THR A 1 115 ? 8.620 21.920 8.924 1.00 98.31 115 THR A O 1
ATOM 935 N N . SER A 1 116 ? 8.269 20.062 10.132 1.00 98.19 116 SER A N 1
ATOM 936 C CA . SER A 1 116 ? 7.197 20.611 10.982 1.00 98.19 116 SER A CA 1
ATOM 937 C C . SER A 1 116 ? 7.352 20.276 12.472 1.00 98.19 116 SER A C 1
ATOM 939 O O . SER A 1 116 ? 6.621 20.803 13.307 1.00 98.19 116 SER A O 1
ATOM 941 N N . GLY A 1 117 ? 8.346 19.465 12.837 1.00 98.44 117 GLY A N 1
ATOM 942 C CA . GLY A 1 117 ? 8.684 19.127 14.215 1.00 98.44 117 GLY A CA 1
ATOM 943 C C . GLY A 1 117 ? 7.943 17.910 14.777 1.00 98.44 117 GLY A C 1
ATOM 944 O O . GLY A 1 117 ? 6.936 17.435 14.251 1.00 98.44 117 GLY A O 1
ATOM 945 N N . MET A 1 118 ? 8.454 17.419 15.908 1.00 98.44 118 MET A N 1
ATOM 946 C CA . MET A 1 118 ? 8.027 16.174 16.563 1.00 98.44 118 MET A CA 1
ATOM 947 C C . MET A 1 118 ? 6.523 16.112 16.879 1.00 98.44 118 MET A C 1
ATOM 949 O O . MET A 1 118 ? 5.886 15.076 16.695 1.00 98.44 118 MET A O 1
ATOM 953 N N . ASN A 1 119 ? 5.935 17.215 17.353 1.00 98.56 119 ASN A N 1
ATOM 954 C CA . ASN A 1 119 ? 4.520 17.237 17.741 1.00 98.56 119 ASN A CA 1
ATOM 955 C C . ASN A 1 119 ? 3.590 16.980 16.548 1.00 98.56 119 ASN A C 1
ATOM 957 O O . ASN A 1 119 ? 2.605 16.252 16.680 1.00 98.56 119 ASN A O 1
ATOM 961 N N . ASP A 1 120 ? 3.906 17.560 15.390 1.00 98.56 120 ASP A N 1
ATOM 962 C CA . ASP A 1 120 ? 3.117 17.377 14.175 1.00 98.56 120 ASP A CA 1
ATOM 963 C C . ASP A 1 120 ? 3.315 15.971 13.605 1.00 98.56 120 ASP A C 1
ATOM 965 O O . ASP A 1 120 ? 2.328 15.320 13.262 1.00 98.56 120 ASP A O 1
ATOM 969 N N . ALA A 1 121 ? 4.551 15.457 13.606 1.00 98.62 121 ALA A N 1
ATOM 970 C CA . ALA A 1 121 ? 4.847 14.087 13.188 1.00 98.62 121 ALA A CA 1
ATOM 971 C C . ALA A 1 121 ? 4.053 13.064 14.007 1.00 98.62 121 ALA A C 1
ATOM 973 O O . ALA A 1 121 ? 3.342 12.226 13.449 1.00 98.62 121 ALA A O 1
ATOM 974 N N . LYS A 1 122 ? 4.074 13.196 15.339 1.00 98.12 122 LYS A N 1
ATOM 975 C CA . LYS A 1 122 ? 3.334 12.306 16.232 1.00 98.12 122 LYS A CA 1
ATOM 976 C C . LYS A 1 122 ? 1.819 12.424 16.055 1.00 98.12 122 LYS A C 1
ATOM 978 O O . LYS A 1 122 ? 1.138 11.404 16.000 1.00 98.12 122 LYS A O 1
ATOM 983 N N . ARG A 1 123 ? 1.284 13.641 15.903 1.00 98.44 123 ARG A N 1
ATOM 984 C CA . ARG A 1 123 ? -0.154 13.844 15.657 1.00 98.44 123 ARG A CA 1
ATOM 985 C C . ARG A 1 123 ? -0.602 13.196 14.344 1.00 98.44 123 ARG A C 1
ATOM 987 O O . ARG A 1 123 ? -1.648 12.543 14.319 1.00 98.44 123 ARG A O 1
ATOM 994 N N . CYS A 1 124 ? 0.173 13.366 13.273 1.00 98.06 124 CYS A N 1
ATOM 995 C CA . CYS A 1 124 ? -0.106 12.755 11.975 1.00 98.06 124 CYS A CA 1
ATOM 996 C C . CYS A 1 124 ? -0.033 11.228 12.053 1.00 98.06 124 CYS A C 1
ATOM 998 O O . CYS A 1 124 ? -0.956 10.559 11.593 1.00 98.06 124 CYS A O 1
ATOM 1000 N N . ASN A 1 125 ? 1.008 10.691 12.692 1.00 97.88 125 ASN A N 1
ATOM 1001 C CA . ASN A 1 125 ? 1.185 9.260 12.918 1.00 97.88 125 ASN A CA 1
ATOM 1002 C C . ASN A 1 125 ? 0.003 8.646 13.677 1.00 97.88 125 ASN A C 1
ATOM 1004 O O . ASN A 1 125 ? -0.642 7.728 13.181 1.00 97.88 125 ASN A O 1
ATOM 1008 N N . ASP A 1 126 ? -0.325 9.190 14.850 1.00 97.69 126 ASP A N 1
ATOM 1009 C CA . ASP A 1 126 ? -1.381 8.647 15.706 1.00 97.69 126 ASP A CA 1
ATOM 1010 C C . ASP A 1 126 ? -2.748 8.682 14.987 1.00 97.69 126 ASP A C 1
ATOM 1012 O O . ASP A 1 126 ? -3.531 7.734 15.070 1.00 97.69 126 ASP A O 1
ATOM 1016 N N . SER A 1 127 ? -3.013 9.739 14.207 1.00 96.75 127 SER A N 1
ATOM 1017 C CA . SER A 1 127 ? -4.230 9.844 13.388 1.00 96.75 127 SER A CA 1
ATOM 1018 C C . SER A 1 127 ? -4.238 8.856 12.216 1.00 96.75 127 SER A C 1
ATOM 1020 O O . SER A 1 127 ? -5.279 8.272 11.910 1.00 96.75 127 SER A O 1
ATOM 1022 N N . CYS A 1 128 ? -3.091 8.646 11.561 1.00 96.62 128 CYS A N 1
ATOM 1023 C CA . CYS A 1 128 ? -2.939 7.662 10.490 1.00 96.62 128 CYS A CA 1
ATOM 1024 C C . CYS A 1 128 ? -3.260 6.258 11.009 1.00 96.62 128 CYS A C 1
ATOM 1026 O O . CYS A 1 128 ? -4.125 5.578 10.455 1.00 96.62 128 CYS A O 1
ATOM 1028 N N . TRP A 1 129 ? -2.661 5.878 12.137 1.00 96.62 129 TRP A N 1
ATOM 1029 C CA . TRP A 1 129 ? -2.900 4.604 12.805 1.00 96.62 129 TRP A CA 1
ATOM 1030 C C . TRP A 1 129 ? -4.367 4.412 13.199 1.00 96.62 129 TRP A C 1
ATOM 1032 O O . TRP A 1 129 ? -4.955 3.381 12.874 1.00 96.62 129 TRP A O 1
ATOM 1042 N N . ALA A 1 130 ? -5.016 5.433 13.769 1.00 95.56 1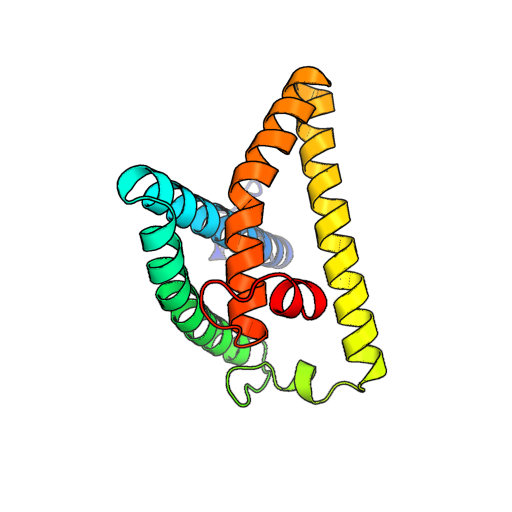30 ALA A N 1
ATOM 1043 C CA . ALA A 1 130 ? -6.448 5.382 14.079 1.00 95.56 130 ALA A CA 1
ATOM 1044 C C . ALA A 1 130 ? -7.334 5.122 12.842 1.00 95.56 130 ALA A C 1
ATOM 1046 O O . ALA A 1 130 ? -8.417 4.543 12.950 1.00 95.56 130 ALA A O 1
ATOM 1047 N N . HIS A 1 131 ? -6.893 5.540 11.654 1.00 94.06 131 HIS A N 1
ATOM 1048 C CA . HIS A 1 131 ? -7.587 5.278 10.396 1.00 94.06 131 HIS A CA 1
ATOM 1049 C C . HIS A 1 131 ? -7.201 3.951 9.735 1.00 94.06 131 HIS A C 1
ATOM 1051 O O . HIS A 1 131 ? -8.040 3.363 9.050 1.00 94.06 131 HIS A O 1
ATOM 1057 N N . PHE A 1 132 ? -5.963 3.497 9.919 1.00 96.31 132 PHE A N 1
ATOM 1058 C CA . PHE A 1 132 ? -5.426 2.284 9.312 1.00 96.31 132 PHE A CA 1
ATOM 1059 C C . PHE A 1 132 ? -5.859 1.019 10.057 1.00 96.31 132 PHE A C 1
ATOM 1061 O O . PHE A 1 132 ? -6.295 0.066 9.414 1.00 96.31 132 PHE A O 1
ATOM 1068 N N . SER A 1 133 ? -5.833 1.015 11.395 1.00 95.12 133 SER A N 1
ATOM 1069 C CA . SER A 1 133 ? -6.102 -0.189 12.195 1.00 95.12 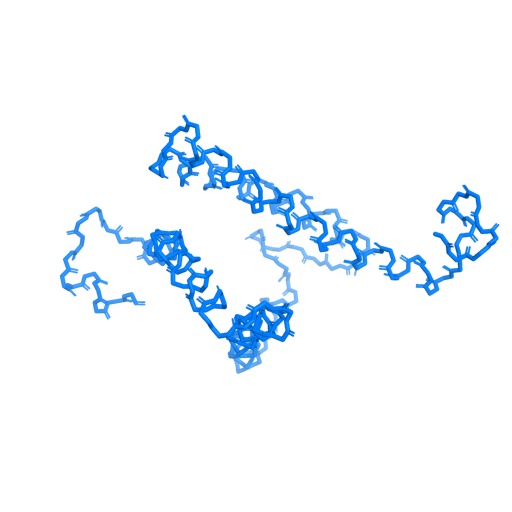133 SER A CA 1
ATOM 1070 C C . SER A 1 133 ? -7.442 -0.875 11.887 1.00 95.12 133 SER A C 1
ATOM 1072 O O . SER A 1 133 ? -7.461 -2.102 11.799 1.00 95.12 133 SER A O 1
ATOM 1074 N N . PRO A 1 134 ? -8.572 -0.170 11.652 1.00 94.00 134 PRO A N 1
ATOM 1075 C CA . PRO A 1 134 ? -9.807 -0.863 11.288 1.00 94.00 134 PRO A CA 1
ATOM 1076 C C . PRO A 1 134 ? -9.760 -1.477 9.878 1.00 94.00 134 PRO A C 1
ATOM 1078 O O . PRO A 1 134 ? -10.391 -2.507 9.645 1.00 94.00 134 PRO A O 1
ATOM 1081 N N . PHE A 1 135 ? -9.008 -0.884 8.941 1.00 95.75 135 PHE A N 1
ATOM 1082 C CA . PHE A 1 135 ? -8.757 -1.493 7.631 1.00 95.75 135 PHE A CA 1
ATOM 1083 C C . PHE A 1 135 ? -7.882 -2.745 7.758 1.00 95.75 135 PHE A C 1
ATOM 1085 O O . PHE A 1 135 ? -8.208 -3.772 7.164 1.00 95.75 135 PHE A O 1
ATOM 1092 N N . GLU A 1 136 ? -6.813 -2.684 8.550 1.00 95.50 136 GLU A N 1
ATOM 1093 C CA . GLU A 1 136 ? -5.923 -3.820 8.791 1.00 95.50 136 GLU A CA 1
ATOM 1094 C C . GLU A 1 136 ? -6.681 -4.990 9.428 1.00 95.50 136 GLU A C 1
ATOM 1096 O O . GLU A 1 136 ? -6.667 -6.101 8.896 1.00 95.50 136 GLU A O 1
ATOM 1101 N N . ALA A 1 137 ? -7.452 -4.719 10.485 1.00 93.88 137 ALA A N 1
ATOM 1102 C CA . ALA A 1 137 ? -8.300 -5.716 11.128 1.00 93.88 137 ALA A CA 1
ATOM 1103 C C . ALA A 1 137 ? -9.311 -6.331 10.144 1.00 93.88 137 ALA A C 1
ATOM 1105 O O . ALA A 1 137 ? -9.483 -7.550 10.108 1.00 93.88 137 ALA A O 1
ATOM 1106 N N . TRP A 1 138 ? -9.956 -5.510 9.307 1.00 94.94 138 TRP A N 1
ATOM 1107 C CA . TRP A 1 138 ? -10.853 -5.991 8.252 1.00 94.94 138 TRP A CA 1
ATOM 1108 C C . TRP A 1 138 ? -10.131 -6.890 7.236 1.00 94.94 138 TRP A C 1
ATOM 1110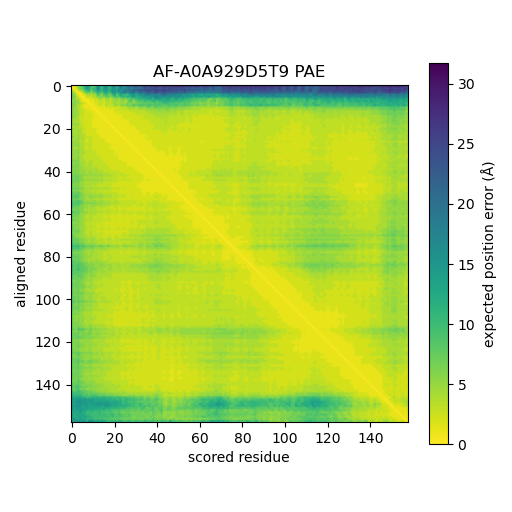 O O . TRP A 1 138 ? -10.666 -7.931 6.846 1.00 94.94 138 TRP A O 1
ATOM 1120 N N . SER A 1 139 ? -8.914 -6.520 6.835 1.00 95.38 139 SER A N 1
ATOM 1121 C CA . SER A 1 139 ? -8.097 -7.269 5.876 1.00 95.38 139 SER A CA 1
ATOM 1122 C C . SER A 1 139 ? -7.688 -8.637 6.433 1.00 95.38 139 SER A C 1
ATOM 1124 O O . SER A 1 139 ? -7.950 -9.661 5.796 1.00 95.38 139 SER A O 1
ATOM 1126 N N . ILE A 1 140 ? -7.145 -8.674 7.656 1.00 94.88 140 ILE A N 1
ATOM 1127 C CA . ILE A 1 140 ? -6.742 -9.908 8.352 1.00 94.88 140 ILE A CA 1
ATOM 1128 C C . ILE A 1 140 ? -7.946 -10.828 8.548 1.00 94.88 140 ILE A C 1
ATOM 1130 O O . ILE A 1 140 ? -7.904 -12.012 8.209 1.00 94.88 140 ILE A O 1
ATOM 1134 N N . LYS A 1 141 ? -9.067 -10.276 9.023 1.00 94.56 141 LYS A N 1
ATOM 1135 C CA . LYS A 1 141 ? -10.310 -11.024 9.216 1.00 94.56 141 LYS A CA 1
ATOM 1136 C C . LYS A 1 141 ? -10.784 -11.685 7.921 1.00 94.56 141 LYS A C 1
ATOM 1138 O O . LYS A 1 141 ? -11.184 -12.849 7.943 1.00 94.56 141 LYS A O 1
ATOM 1143 N N . LYS A 1 142 ? -10.723 -10.967 6.794 1.00 93.00 142 LYS A N 1
ATOM 1144 C CA . LYS A 1 142 ? -11.090 -11.492 5.472 1.00 93.00 142 LYS A CA 1
ATOM 1145 C C . LYS A 1 142 ? -10.129 -12.585 5.010 1.00 93.00 142 LYS A C 1
ATOM 1147 O O . LYS A 1 142 ? -10.591 -13.608 4.513 1.00 93.00 142 LYS A O 1
ATOM 1152 N N . PHE A 1 143 ? -8.825 -12.390 5.195 1.00 94.38 143 PHE A N 1
ATOM 1153 C CA . PHE A 1 143 ? -7.805 -13.380 4.848 1.00 94.38 143 PHE A CA 1
ATOM 1154 C C . PHE A 1 143 ? -7.997 -14.691 5.627 1.00 94.38 143 PHE A C 1
ATOM 1156 O O . PHE A 1 143 ? -8.015 -15.771 5.044 1.00 94.38 143 PHE A O 1
ATOM 1163 N N . LEU A 1 144 ? -8.250 -14.595 6.933 1.00 95.12 144 LEU A N 1
ATOM 1164 C CA . LEU A 1 144 ? -8.452 -15.741 7.824 1.00 95.12 144 LEU A CA 1
ATOM 1165 C C . LEU A 1 144 ? -9.884 -16.303 7.827 1.00 95.12 144 LEU A C 1
ATOM 1167 O O . LEU A 1 144 ? -10.157 -17.279 8.536 1.00 95.12 144 LEU A O 1
ATOM 1171 N N . SER A 1 145 ? -10.796 -15.694 7.059 1.00 94.25 145 SER A N 1
ATOM 1172 C CA . SER A 1 145 ? -12.228 -16.033 7.015 1.00 94.25 145 SER A CA 1
ATOM 1173 C C . SER A 1 145 ? -12.883 -16.079 8.406 1.00 94.25 145 SER A C 1
ATOM 1175 O O . SER A 1 145 ? -13.623 -17.005 8.739 1.00 94.25 145 SER A O 1
ATOM 1177 N N . LEU A 1 146 ? -12.575 -15.092 9.249 1.00 93.81 146 LEU A N 1
ATOM 1178 C CA . LEU A 1 146 ? -13.085 -14.998 10.618 1.00 93.81 146 LEU A CA 1
ATOM 1179 C C . LEU A 1 146 ? -14.530 -14.440 10.653 1.00 93.81 146 LEU A C 1
ATOM 1181 O O . LEU A 1 146 ? -14.831 -13.491 9.921 1.00 93.81 146 LEU A O 1
ATOM 1185 N N . PRO A 1 147 ? -15.432 -14.979 11.503 1.00 90.38 147 PRO A N 1
ATOM 1186 C CA . PRO A 1 147 ? -16.805 -14.482 11.632 1.00 90.38 147 PRO A CA 1
ATOM 1187 C C . PRO A 1 147 ? -16.889 -13.079 12.260 1.00 90.38 147 PRO A C 1
ATOM 1189 O O . PRO A 1 147 ? -15.940 -12.573 12.868 1.00 90.38 147 PRO A O 1
ATOM 1192 N N . GLU A 1 148 ? -18.056 -12.437 12.147 1.00 86.31 148 GLU A N 1
ATOM 1193 C CA . GLU A 1 148 ? -18.344 -11.223 12.920 1.00 86.31 148 GLU A CA 1
ATOM 1194 C C . GLU A 1 148 ? -18.183 -11.478 14.423 1.00 86.31 148 GLU A C 1
ATOM 1196 O O . GLU A 1 148 ? -18.605 -12.515 14.929 1.00 86.31 148 GLU A O 1
ATOM 1201 N N . ASN A 1 149 ? -17.567 -10.525 15.131 1.00 85.69 149 ASN A N 1
ATOM 1202 C CA . ASN A 1 149 ? -17.329 -10.595 16.578 1.00 85.69 149 ASN A CA 1
ATOM 1203 C C . ASN A 1 149 ? -16.613 -11.880 17.043 1.00 85.69 149 ASN A C 1
ATOM 1205 O O . ASN A 1 149 ? -16.997 -12.490 18.037 1.00 85.69 149 ASN A O 1
ATOM 1209 N N . SER A 1 150 ? -15.531 -12.268 16.358 1.00 86.75 150 SER A N 1
ATOM 1210 C CA . SER A 1 150 ? -14.760 -13.495 16.649 1.00 86.75 150 SER A CA 1
ATOM 1211 C C . SER A 1 150 ? -14.112 -13.570 18.048 1.00 86.75 150 SER A C 1
ATOM 1213 O O . SER A 1 150 ? -13.553 -14.606 18.409 1.00 86.75 150 SER A O 1
ATOM 1215 N N . GLY A 1 151 ? -14.166 -12.494 18.839 1.00 89.00 151 GLY A N 1
ATOM 1216 C CA . GLY A 1 151 ? -13.665 -12.457 20.213 1.00 89.00 151 GLY A CA 1
ATOM 1217 C C . GLY A 1 151 ? -12.172 -12.781 20.341 1.00 89.00 151 GLY A C 1
ATOM 1218 O O . GLY A 1 151 ? -11.393 -12.598 19.405 1.00 89.00 151 GLY A O 1
ATOM 1219 N N . LEU A 1 152 ? -11.775 -13.273 21.519 1.00 89.88 152 LEU A N 1
ATOM 1220 C CA . LEU A 1 152 ? -10.378 -13.601 21.836 1.00 89.88 152 LEU A CA 1
ATOM 1221 C C . LEU A 1 152 ? -9.823 -14.754 20.986 1.00 89.88 152 LEU A C 1
ATOM 1223 O O . LEU A 1 152 ? -8.649 -14.737 20.630 1.00 89.88 152 LEU A O 1
ATOM 1227 N N . GLU A 1 153 ? -10.660 -15.723 20.613 1.00 89.44 153 GLU A N 1
ATOM 1228 C CA . GLU A 1 153 ? -10.242 -16.834 19.747 1.00 89.44 153 GLU A CA 1
ATOM 1229 C C . GLU A 1 153 ? -9.928 -16.364 18.323 1.00 89.44 153 GLU A C 1
ATOM 1231 O O . GLU A 1 153 ? -8.963 -16.822 17.712 1.00 89.44 153 GLU A O 1
ATOM 1236 N N . GLY A 1 154 ? -10.701 -15.405 17.800 1.00 88.44 154 GLY A N 1
ATOM 1237 C CA . GLY A 1 154 ? -10.368 -14.732 16.546 1.00 88.44 154 GLY A CA 1
ATOM 1238 C C . GLY A 1 154 ? -9.069 -13.947 16.642 1.00 88.44 154 GLY A C 1
ATOM 1239 O O . GLY A 1 154 ? -8.226 -14.068 15.760 1.00 88.44 154 GLY A O 1
ATOM 1240 N N . LEU A 1 155 ? -8.890 -13.199 17.734 1.00 87.94 155 LEU A N 1
ATOM 1241 C CA . LEU A 1 155 ? -7.681 -12.411 17.975 1.00 87.94 155 LEU A CA 1
ATOM 1242 C C . LEU A 1 155 ? -6.420 -13.280 18.041 1.00 87.94 155 LEU A C 1
ATOM 1244 O O . LEU A 1 155 ? -5.389 -12.878 17.535 1.00 87.94 155 LEU A O 1
ATOM 1248 N N . LYS A 1 156 ? -6.495 -14.482 18.620 1.00 90.50 156 LYS A N 1
ATOM 1249 C CA . LYS A 1 156 ? -5.353 -15.407 18.692 1.00 90.50 156 LYS A CA 1
ATOM 1250 C C . LYS A 1 156 ? -4.919 -15.947 17.321 1.00 90.50 156 LYS A C 1
ATOM 1252 O O . LYS A 1 156 ? -3.788 -16.401 17.177 1.00 90.50 156 LYS A O 1
ATOM 1257 N N . ARG A 1 157 ? -5.835 -15.982 16.350 1.00 89.12 157 ARG A N 1
ATOM 1258 C CA . ARG A 1 157 ? -5.565 -16.445 14.980 1.00 89.12 157 ARG A CA 1
ATOM 1259 C C . ARG A 1 157 ? -5.065 -15.329 14.061 1.00 89.12 157 ARG A C 1
ATOM 1261 O O . ARG A 1 157 ? -4.440 -15.666 13.060 1.00 89.12 157 ARG A O 1
ATOM 1268 N N . ALA A 1 158 ? -5.444 -14.084 14.360 1.00 82.06 158 ALA A N 1
ATOM 1269 C CA . ALA A 1 158 ? -5.083 -12.862 13.641 1.00 82.06 158 ALA A CA 1
ATOM 1270 C C . ALA A 1 158 ? -3.606 -12.517 13.836 1.00 82.06 158 ALA A C 1
ATOM 1272 O O . ALA A 1 158 ? -2.993 -12.123 12.823 1.00 82.06 158 ALA A O 1
#

pLDDT: mean 94.57, std 6.22, range [57.84, 98.69]

Mean predicted aligned error: 4.21 Å

=== Feature glossary ===
The record interleaves many kinds of information about one protein. Here is each kind framed as the question it answers.

Q: What does the local fold look like, residue by residue?
A: A 3Di character summarizes, for each residue, the relative orientation of the Cα frame of its nearest spatial neighbor. Because it encodes fold topology rather than chemistry, 3Di alignments detect remote structural similarity that sequence alignment misses.

Q: Which residues are in helices, strands, or loops?
A: Secondary structure is the local, repeating backbone conformation. DSSP classifies it into eight states by reading the hydrogen-bond network: three helix types (H, G, I), two β types (E, B), two non-regular types (T, S), and unstructured coil (-).

Q: How big and how compact is the whole molecule?
A: Three whole-structure scalars: the radius of gyration (RMS distance of Cα from centroid, in Å), the count of Cα–Cα contacts (pairs closer than 8 Å and separated by more than four residues in sequence — i.e. tertiary, not local, contacts), and the bounding-box dimensions. Together they distinguish compact globular folds from extended fibres or disordered chains.

Q: How confident is the AlphaFold model at each residue?
A: For AlphaFold models, the B-factor field carries pLDDT — the model's own estimate of local accuracy on a 0–100 scale. Regions with pLDDT<50 should be treated as essentially unmodeled; they often correspond to intrinsically disordered segments.

Q: What family and function is it annotated with?
A: Functional annotations link the protein to curated databases. InterPro entries identify conserved domains and families by matching the sequence against member-database signatures (Pfam, PROSITE, CDD, …). Gene Ontology (GO) terms describe molecular function, biological process, and cellular component in a controlled vocabulary. CATH places the structure in a hierarchical fold classification (Class/Architecture/Topology/Homologous-superfamily). The organism is the source species.

Q: What known structures does this most resemble?
A: Nearest PDB neighbors are the top structural matches found by Foldseek when searching this structure against the entire Protein Data Bank. Each hit reports a TM-score (0 to 1; >0.5 almost always implies the same fold) and an E-value. These are *structural* homologs — they may share no detectable sequence similarity.

Q: Which residues are buried vs exposed?
A: Solvent-accessible surface area (SASA) is the area in Å² traced out by the centre of a 1.4 Å probe sphere (a water molecule) rolled over the protein's van der Waals surface (Shrake–Rupley / Lee–Richards construction). Buried residues have near-zero SASA; fully exposed residues can exceed 200 Å². The total SASA scales roughly with the number of surface residues.

Q: What are the backbone torsion angles?
A: φ (phi) and ψ (psi) are the two rotatable backbone dihedrals per residue: φ is the C(i-1)–N–Cα–C torsion, ψ is the N–Cα–C–N(i+1) torsion, both in degrees on (−180°, 180°]. α-helical residues cluster near (−60°, −45°); β-strand residues near (−120°, +130°). A Ramachandran plot is simply a scatter of (φ, ψ) for every residue.

Q: Are the domains correctly placed relative to each other?
A: Predicted aligned error is AlphaFold's pairwise confidence. Unlike pLDDT (per-residue), PAE is per-residue-pair and captures whether two parts of the structure are correctly placed relative to each other. Units are ångströms of expected positional error.

Q: What if only a Cα trace is available?
A: P-SEA three-state annotation labels each residue as helix, strand, or coil based purely on the geometry of the Cα trace. It serves as a fallback when the full backbone (and thus DSSP) is u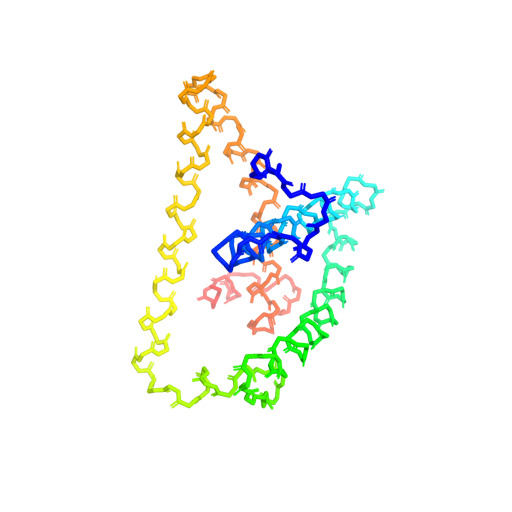navailable.

Q: What is the amino-acid chain?
A: This is the polypeptide sequence — one letter per residue, N-terminus first. Length ranges from a few dozen residues for small domains to over a thousand for large multi-domain proteins.

Q: What do the rendered images show?
A: The six renders are orthographic views along the three Cartesian axes in both directions. Representation (cartoon, sticks, or surface) and color scheme (sequence-rainbow or by-chain) vary across proteins so the training set covers all the common visualization conventions.

Q: What do the diagnostic plots show?
A: Plot images: a contact map (which residues are close in 3D, as an N×N binary image), a Ramachandran scatter (backbone torsion angles, revealing secondary-structure composition at a glance), and — for AlphaFold structures — a PAE heatmap (pairwise prediction confidence).

Q: How mobile is each atom in the crystal?
A: B-factor (Debye–Waller factor) reflects atomic displacement in the crystal lattice. It is an experimental observable (units Å²), not a prediction; low values mean the atom is pinned down, high values mean it moves or is heterogeneous across the crystal.

Q: Where is each backbone atom in 3D?
A: The mmCIF table is the protein's shape written out atom by atom. For each backbone N, Cα, C, and carbonyl O, it records an (x, y, z) coordinate triple in Å plus the residue type, chain letter, and residue number.